Protein AF-A0A8S8YPD7-F1 (afdb_monomer)

Foldseek 3Di:
DAPAAEDEAEALVVQCVDPNLVVVLVVLQVVQLVYPDDHHYHYYHDDDPPVVVSLVSRFHDAPVVDDPPDPRDGPHCPDPVSRDRDDDDDPDPDDDPDDDDQLDPDPDPPDDPVVSVVSVVVVLVVLCVVAPDKDKDWPDDVPDPDDDIDIDIDGD

Mean predicted aligned error: 12.62 Å

pLDDT: mean 75.26, std 16.73, range [41.56, 95.56]

Structure (mmCIF, N/CA/C/O backbone):
data_AF-A0A8S8YPD7-F1
#
_entry.id   AF-A0A8S8YPD7-F1
#
loop_
_atom_site.group_PDB
_atom_site.id
_atom_site.type_symbol
_atom_site.label_atom_id
_atom_site.label_alt_id
_atom_site.label_comp_id
_atom_site.label_asym_id
_atom_site.label_entity_id
_atom_site.label_seq_id
_atom_site.pdbx_PDB_ins_code
_atom_site.Cartn_x
_atom_site.Cartn_y
_atom_site.Cartn_z
_atom_site.occupancy
_atom_site.B_iso_or_equiv
_atom_site.auth_seq_id
_atom_site.auth_comp_id
_atom_site.auth_asym_id
_atom_site.auth_atom_id
_atom_site.pdbx_PDB_model_num
ATOM 1 N N . MET A 1 1 ? 13.548 -16.740 -22.640 1.00 57.56 1 MET A N 1
ATOM 2 C CA . MET A 1 1 ? 12.304 -16.344 -21.948 1.00 57.56 1 MET A CA 1
ATOM 3 C C . MET A 1 1 ? 11.694 -15.278 -22.841 1.00 57.56 1 MET A C 1
ATOM 5 O O . MET A 1 1 ? 12.037 -14.118 -22.691 1.00 57.56 1 MET A O 1
ATOM 9 N N . ASN A 1 2 ? 10.966 -15.689 -23.887 1.00 65.00 2 ASN A N 1
ATOM 10 C CA . ASN A 1 2 ? 10.717 -14.822 -25.054 1.00 65.00 2 ASN A CA 1
ATOM 11 C C . ASN A 1 2 ? 9.265 -14.334 -25.167 1.00 65.00 2 ASN A C 1
ATOM 13 O O . ASN A 1 2 ? 8.996 -13.469 -25.994 1.00 65.00 2 ASN A O 1
ATOM 17 N N . ASP A 1 3 ? 8.371 -14.835 -24.312 1.00 82.12 3 ASP A N 1
ATOM 18 C CA . ASP A 1 3 ? 6.925 -14.605 -24.430 1.00 82.12 3 ASP A CA 1
ATOM 19 C C . ASP A 1 3 ? 6.376 -13.648 -23.358 1.00 82.12 3 ASP A C 1
ATOM 21 O O . ASP A 1 3 ? 5.165 -13.471 -23.238 1.00 82.12 3 ASP A O 1
ATOM 25 N N . LEU A 1 4 ? 7.242 -13.040 -22.537 1.00 85.50 4 LEU A N 1
ATOM 26 C CA . LEU A 1 4 ? 6.800 -12.075 -21.532 1.00 85.50 4 LEU A CA 1
ATOM 27 C C . LEU A 1 4 ? 6.460 -10.751 -22.221 1.00 85.50 4 LEU A C 1
ATOM 29 O O . LEU A 1 4 ? 7.338 -10.107 -22.787 1.00 85.50 4 LEU A O 1
ATOM 33 N N . GLN A 1 5 ? 5.189 -10.359 -22.156 1.00 88.12 5 GLN A N 1
ATOM 34 C CA . GLN A 1 5 ? 4.677 -9.147 -22.805 1.00 88.12 5 GLN A CA 1
ATOM 35 C C . GLN A 1 5 ? 4.272 -8.059 -21.806 1.00 88.12 5 GLN A C 1
ATOM 37 O O . GLN A 1 5 ? 4.424 -6.876 -22.107 1.00 88.12 5 GLN A O 1
ATOM 42 N N . TRP A 1 6 ? 3.802 -8.442 -20.611 1.00 91.62 6 TRP A N 1
ATOM 43 C CA . TRP A 1 6 ? 3.281 -7.509 -19.608 1.00 91.62 6 TRP A CA 1
ATOM 44 C C . TRP A 1 6 ? 3.848 -7.764 -18.212 1.00 91.62 6 TRP A C 1
ATOM 46 O O . TRP A 1 6 ? 3.997 -8.911 -17.790 1.00 91.62 6 TRP A O 1
ATOM 56 N N . LEU A 1 7 ? 4.100 -6.680 -17.480 1.00 91.75 7 LEU A N 1
ATOM 57 C CA . LEU A 1 7 ? 4.436 -6.677 -16.061 1.00 91.75 7 LEU A CA 1
ATOM 58 C C . LEU A 1 7 ? 3.465 -5.756 -15.326 1.00 91.75 7 LEU A C 1
ATOM 60 O O . LEU A 1 7 ? 3.425 -4.558 -15.599 1.00 91.75 7 LEU A O 1
ATOM 64 N N . ILE A 1 8 ? 2.706 -6.312 -14.386 1.00 94.12 8 ILE A N 1
ATOM 65 C CA . ILE A 1 8 ? 1.754 -5.559 -13.567 1.00 94.12 8 ILE A CA 1
ATOM 66 C C . ILE A 1 8 ? 2.328 -5.436 -12.160 1.00 94.12 8 ILE A C 1
ATOM 68 O O . ILE A 1 8 ? 2.661 -6.442 -11.533 1.00 94.12 8 ILE A O 1
ATOM 72 N N . ILE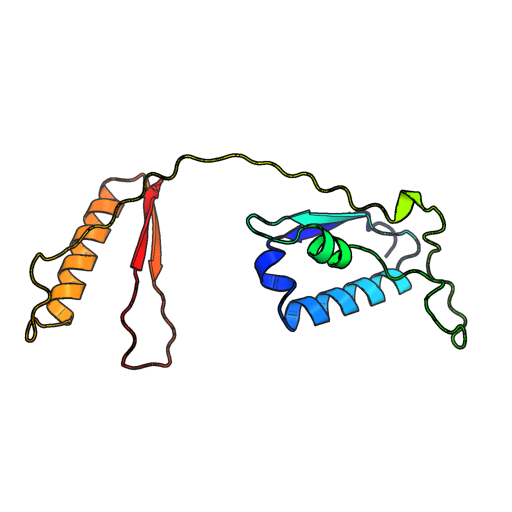 A 1 9 ? 2.453 -4.203 -11.680 1.00 92.94 9 ILE A N 1
ATOM 73 C CA . ILE A 1 9 ? 2.906 -3.879 -10.331 1.00 92.94 9 ILE A CA 1
ATOM 74 C C . ILE A 1 9 ? 1.722 -3.276 -9.598 1.00 92.94 9 ILE A C 1
ATOM 76 O O . ILE A 1 9 ? 1.338 -2.135 -9.855 1.00 92.94 9 ILE A O 1
ATOM 80 N N . ASP A 1 10 ? 1.144 -4.067 -8.706 1.00 91.94 10 ASP A N 1
ATOM 81 C CA . ASP A 1 10 ? 0.041 -3.629 -7.865 1.00 91.94 10 ASP A CA 1
ATOM 82 C C . ASP A 1 10 ? 0.549 -2.978 -6.572 1.00 91.94 10 ASP A C 1
ATOM 84 O O . ASP A 1 10 ? 1.684 -3.210 -6.142 1.00 91.94 10 ASP A O 1
ATOM 88 N N . GLU A 1 11 ? -0.291 -2.143 -5.971 1.00 90.44 11 GLU A N 1
ATOM 89 C CA . GLU A 1 11 ? -0.033 -1.418 -4.725 1.00 90.44 11 GLU A CA 1
ATOM 90 C C . GLU A 1 11 ? 1.298 -0.662 -4.694 1.00 90.44 11 GLU A C 1
ATOM 92 O O . GLU A 1 11 ? 2.034 -0.658 -3.697 1.00 90.44 11 GLU A O 1
ATOM 97 N N . MET A 1 12 ? 1.609 0.029 -5.794 1.00 89.81 12 MET A N 1
ATOM 98 C CA . MET A 1 12 ? 2.874 0.750 -5.945 1.00 89.81 12 MET A CA 1
ATOM 99 C C . MET A 1 12 ? 3.148 1.748 -4.813 1.00 89.81 12 MET A C 1
ATOM 101 O O . MET A 1 12 ? 4.315 1.951 -4.468 1.00 89.81 12 MET A O 1
ATOM 105 N N . HIS A 1 13 ? 2.110 2.323 -4.188 1.00 88.25 13 HIS A N 1
ATOM 106 C CA . HIS A 1 13 ? 2.263 3.243 -3.052 1.00 88.25 13 HIS A CA 1
ATOM 107 C C . HIS A 1 13 ? 3.021 2.628 -1.876 1.00 88.25 13 HIS A C 1
ATOM 109 O O . HIS A 1 13 ? 3.757 3.326 -1.181 1.00 88.25 13 HIS A O 1
ATOM 115 N N . SER A 1 14 ? 2.893 1.316 -1.685 1.00 87.00 14 SER A N 1
ATOM 116 C CA . SER A 1 14 ? 3.579 0.590 -0.620 1.00 87.00 14 SER A CA 1
ATOM 117 C C . SER A 1 14 ? 5.032 0.246 -0.967 1.00 87.00 14 SER A C 1
ATOM 119 O O . SER A 1 14 ? 5.850 0.024 -0.073 1.00 87.00 14 SER A O 1
ATOM 121 N N . LEU A 1 15 ? 5.373 0.199 -2.260 1.00 87.12 15 LEU A N 1
ATOM 122 C CA . LEU A 1 15 ? 6.659 -0.298 -2.748 1.00 87.12 15 LEU A CA 1
ATOM 123 C C . LEU A 1 15 ? 7.651 0.823 -3.025 1.00 87.12 15 LEU A C 1
ATOM 125 O O . LEU A 1 15 ? 8.765 0.772 -2.500 1.00 87.12 15 LEU A O 1
ATOM 129 N N . VAL A 1 16 ? 7.253 1.824 -3.815 1.00 85.44 16 VAL A N 1
ATOM 130 C CA . VAL A 1 16 ? 8.134 2.877 -4.350 1.00 85.44 16 VAL A CA 1
ATOM 131 C C . VAL A 1 16 ? 9.010 3.555 -3.281 1.00 85.44 16 VAL A C 1
ATOM 133 O O . VAL A 1 16 ? 10.214 3.660 -3.514 1.00 85.44 16 VAL A O 1
ATOM 136 N N . PRO A 1 17 ? 8.505 3.951 -2.092 1.00 85.88 17 PRO A N 1
ATOM 137 C CA . PRO A 1 17 ? 9.326 4.656 -1.102 1.00 85.88 17 PRO A CA 1
ATOM 138 C C . PRO A 1 17 ? 10.210 3.730 -0.244 1.00 85.88 17 PRO A C 1
ATOM 140 O O . PRO A 1 17 ? 10.824 4.180 0.724 1.00 85.88 17 PRO A O 1
ATOM 143 N N . THR A 1 18 ? 10.269 2.426 -0.534 1.00 90.31 18 THR A N 1
ATOM 144 C CA . THR A 1 18 ? 10.910 1.433 0.340 1.00 90.31 18 THR A CA 1
ATOM 145 C C . THR A 1 18 ? 12.146 0.796 -0.289 1.00 90.31 18 THR A C 1
ATOM 147 O O . THR A 1 18 ? 12.300 0.731 -1.507 1.00 90.31 18 THR A O 1
ATOM 150 N N . LYS A 1 19 ? 12.993 0.184 0.552 1.00 92.31 19 LYS A N 1
ATOM 151 C CA . LYS A 1 19 ? 14.118 -0.658 0.096 1.00 92.31 19 LYS A CA 1
ATOM 152 C C . LYS A 1 19 ? 13.664 -1.810 -0.810 1.00 92.31 19 LYS A C 1
ATOM 154 O O . LYS A 1 19 ? 14.422 -2.247 -1.672 1.00 92.31 19 LYS A O 1
ATOM 159 N N . ARG A 1 20 ? 12.432 -2.305 -0.620 1.00 91.56 20 ARG A N 1
ATOM 160 C CA . ARG A 1 20 ? 11.834 -3.332 -1.486 1.00 91.56 20 ARG A CA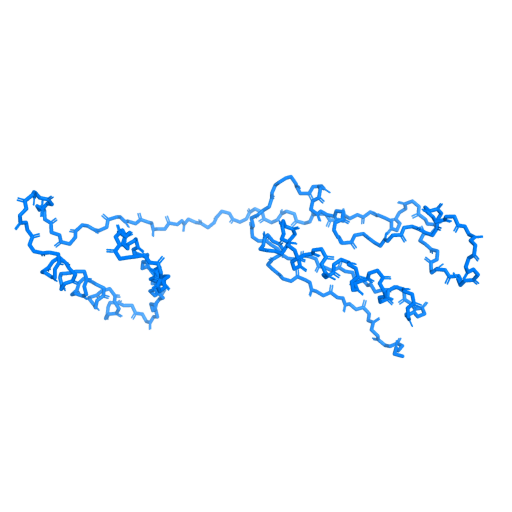 1
ATOM 161 C C . ARG A 1 20 ? 11.539 -2.769 -2.875 1.00 91.56 20 ARG A C 1
ATOM 163 O O . ARG A 1 20 ? 11.835 -3.442 -3.855 1.00 91.56 20 ARG A O 1
ATOM 170 N N . GLY A 1 21 ? 11.048 -1.532 -2.959 1.00 91.38 21 GLY A N 1
ATOM 171 C CA . GLY A 1 21 ? 10.890 -0.811 -4.223 1.00 91.38 21 GLY A CA 1
ATOM 172 C C . GLY A 1 21 ? 12.214 -0.649 -4.958 1.00 91.38 21 GLY A C 1
ATOM 173 O O . GLY A 1 21 ? 12.298 -0.986 -6.134 1.00 91.38 21 GLY A O 1
ATOM 174 N N . THR A 1 22 ? 13.280 -0.246 -4.259 1.00 91.00 22 THR A N 1
ATOM 175 C CA . THR A 1 22 ? 14.626 -0.161 -4.854 1.00 91.00 22 THR A CA 1
ATOM 176 C C . THR A 1 22 ? 15.092 -1.507 -5.411 1.00 91.00 22 THR A C 1
ATOM 178 O O . THR A 1 22 ? 15.590 -1.581 -6.532 1.00 91.00 22 THR A O 1
ATOM 181 N N . HIS A 1 23 ? 14.902 -2.590 -4.655 1.00 93.06 23 HIS A N 1
ATOM 182 C CA . HIS A 1 23 ? 15.261 -3.932 -5.109 1.00 93.06 23 HIS A CA 1
ATOM 183 C C . HIS A 1 23 ? 14.453 -4.361 -6.345 1.00 93.06 23 HIS A C 1
ATOM 185 O O . HIS A 1 23 ? 15.011 -4.925 -7.288 1.00 93.06 23 HIS A O 1
ATOM 191 N N . LEU A 1 24 ? 13.146 -4.081 -6.368 1.00 93.00 24 LEU A N 1
ATOM 192 C CA . LEU A 1 24 ? 12.288 -4.352 -7.521 1.00 93.00 24 LEU A CA 1
ATOM 193 C C . LEU A 1 24 ? 12.735 -3.552 -8.751 1.00 93.00 24 LEU A C 1
ATOM 195 O O . LEU A 1 24 ? 12.860 -4.136 -9.821 1.00 93.00 24 LEU A O 1
ATOM 199 N N . ALA A 1 25 ? 13.056 -2.265 -8.599 1.00 89.44 25 ALA A N 1
ATOM 200 C CA . ALA A 1 25 ? 13.566 -1.433 -9.690 1.00 89.44 25 ALA A CA 1
ATOM 201 C C . ALA A 1 25 ? 14.848 -2.011 -10.309 1.00 89.44 25 ALA A C 1
ATOM 203 O O . ALA A 1 25 ? 14.944 -2.138 -11.527 1.00 89.44 25 ALA A O 1
ATOM 204 N N . LEU A 1 26 ? 15.799 -2.449 -9.476 1.00 89.12 26 LEU A N 1
ATOM 205 C CA . LEU A 1 26 ? 17.015 -3.120 -9.947 1.00 89.12 26 LEU A CA 1
ATOM 206 C C . LEU A 1 26 ? 16.712 -4.451 -10.643 1.00 89.12 26 LEU A C 1
ATOM 208 O O . LEU A 1 26 ? 17.321 -4.773 -11.659 1.00 89.12 26 LEU A O 1
ATOM 212 N N . THR A 1 27 ? 15.748 -5.212 -10.123 1.00 90.88 27 THR A N 1
ATOM 213 C CA . THR A 1 27 ? 15.318 -6.481 -10.726 1.00 90.88 27 THR A CA 1
ATOM 214 C C . THR A 1 27 ? 14.688 -6.254 -12.103 1.00 90.88 27 THR A C 1
ATOM 216 O O . THR A 1 27 ? 14.970 -7.005 -13.032 1.00 90.88 27 THR A O 1
ATOM 219 N N . MET A 1 28 ? 13.884 -5.200 -12.265 1.00 89.50 28 MET A N 1
ATOM 220 C CA . MET A 1 28 ? 13.309 -4.813 -13.557 1.00 89.50 28 MET A CA 1
ATOM 221 C C . MET A 1 28 ? 14.384 -4.338 -14.538 1.00 89.50 28 MET A C 1
ATOM 223 O O . MET A 1 28 ? 14.378 -4.753 -15.691 1.00 89.50 28 MET A O 1
ATOM 227 N N . ALA A 1 29 ? 15.350 -3.541 -14.076 1.00 85.56 29 ALA A N 1
ATOM 228 C CA . ALA A 1 29 ? 16.477 -3.126 -14.907 1.00 85.56 29 ALA A CA 1
ATOM 229 C C . ALA A 1 29 ? 17.339 -4.320 -15.354 1.00 85.56 29 ALA A C 1
ATOM 231 O O . ALA A 1 29 ? 17.841 -4.330 -16.474 1.00 85.56 29 ALA A O 1
ATOM 232 N N . LEU A 1 30 ? 17.499 -5.339 -14.501 1.00 86.69 30 LEU A N 1
ATOM 233 C CA . LEU A 1 30 ? 18.150 -6.594 -14.875 1.00 86.69 30 LEU A CA 1
ATOM 234 C C . LEU A 1 30 ? 17.314 -7.365 -15.900 1.00 86.69 30 LEU A C 1
ATOM 236 O O . LEU A 1 30 ? 17.865 -7.848 -16.887 1.00 86.69 30 LEU A O 1
ATOM 240 N N . LEU A 1 31 ? 15.998 -7.459 -15.695 1.00 86.44 31 LEU A N 1
ATOM 241 C CA . LEU A 1 31 ? 15.084 -8.113 -16.629 1.00 86.44 31 LEU A CA 1
ATOM 242 C C . LEU A 1 31 ? 15.209 -7.511 -18.033 1.00 86.44 31 LEU A C 1
ATOM 244 O O . LEU A 1 31 ? 15.331 -8.276 -18.985 1.00 86.44 31 LEU A O 1
ATOM 248 N N . ASP A 1 32 ? 15.290 -6.182 -18.144 1.00 82.75 32 ASP A N 1
ATOM 249 C CA . ASP A 1 32 ? 15.474 -5.475 -19.421 1.00 82.75 32 ASP A CA 1
ATOM 250 C C . ASP A 1 32 ? 16.746 -5.898 -20.174 1.00 82.75 32 ASP A C 1
ATOM 252 O O . ASP A 1 32 ? 16.792 -5.810 -21.397 1.00 82.75 32 ASP A O 1
ATOM 256 N N . THR A 1 33 ? 17.780 -6.382 -19.474 1.00 82.56 33 THR A N 1
ATOM 257 C CA . THR A 1 33 ? 19.011 -6.892 -20.112 1.00 82.56 33 THR A CA 1
ATOM 258 C C . THR A 1 33 ? 18.912 -8.349 -20.566 1.00 82.56 33 THR A C 1
ATOM 260 O O . THR A 1 33 ? 19.754 -8.811 -21.332 1.00 82.56 33 THR A O 1
ATOM 263 N N . LEU A 1 34 ? 17.917 -9.091 -20.074 1.00 84.06 34 LEU A N 1
ATOM 264 C CA . LEU A 1 34 ? 17.756 -10.526 -20.329 1.00 84.06 34 LEU A CA 1
ATOM 265 C C . LEU A 1 34 ? 16.713 -10.823 -21.410 1.00 84.06 34 LEU A C 1
ATOM 267 O O . LEU A 1 34 ? 16.748 -11.893 -22.023 1.00 84.06 34 LEU A O 1
ATOM 271 N N . ILE A 1 35 ? 15.765 -9.910 -21.618 1.00 83.12 35 ILE A N 1
ATOM 272 C CA . ILE A 1 35 ? 14.676 -10.057 -22.584 1.00 83.12 35 ILE A CA 1
ATOM 273 C C . ILE A 1 35 ? 15.044 -9.411 -23.920 1.00 83.12 35 ILE A C 1
ATOM 275 O O . ILE A 1 35 ? 15.584 -8.312 -23.974 1.00 83.12 35 ILE A O 1
ATOM 279 N N . ALA A 1 36 ? 14.724 -10.100 -25.016 1.00 79.00 36 ALA A N 1
ATOM 280 C CA . ALA A 1 36 ? 14.936 -9.568 -26.362 1.00 79.00 36 ALA A CA 1
ATOM 281 C C . ALA A 1 36 ? 13.892 -8.503 -26.742 1.00 79.00 36 ALA A C 1
ATOM 283 O O . ALA A 1 36 ? 14.197 -7.586 -27.498 1.00 79.00 36 ALA A O 1
ATOM 284 N N . ASN A 1 37 ? 12.671 -8.631 -26.215 1.00 79.12 37 ASN A N 1
ATOM 285 C CA . ASN A 1 37 ? 11.561 -7.719 -26.471 1.00 79.12 37 ASN A CA 1
ATOM 286 C C . ASN A 1 37 ? 11.213 -6.968 -25.179 1.00 79.12 37 ASN A C 1
ATOM 288 O O . ASN A 1 37 ? 11.043 -7.633 -24.154 1.00 79.12 37 ASN A O 1
ATOM 292 N N . PRO A 1 38 ? 11.074 -5.631 -25.207 1.00 76.25 38 PRO A N 1
ATOM 293 C CA . PRO A 1 38 ? 10.634 -4.864 -24.048 1.00 76.25 38 PRO A CA 1
ATOM 294 C C . PRO A 1 38 ? 9.252 -5.292 -23.542 1.00 76.25 38 PRO A C 1
ATOM 296 O O . PRO A 1 38 ? 8.337 -5.550 -24.324 1.00 76.25 38 PRO A O 1
ATOM 299 N N . VAL A 1 39 ? 9.098 -5.324 -22.219 1.00 85.81 39 VAL A N 1
ATOM 300 C CA . VAL A 1 39 ? 7.836 -5.653 -21.546 1.00 85.81 39 VAL A CA 1
ATOM 301 C C . VAL A 1 39 ? 7.055 -4.378 -21.257 1.00 85.81 39 VAL A C 1
ATOM 303 O O . VAL A 1 39 ? 7.593 -3.432 -20.680 1.00 85.81 39 VAL A O 1
ATOM 306 N N . GLN A 1 40 ? 5.764 -4.372 -21.580 1.00 87.06 40 GLN A N 1
ATOM 307 C CA . GLN A 1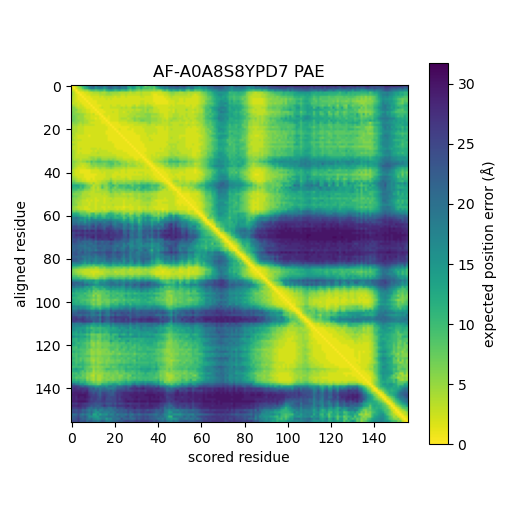 40 ? 4.862 -3.296 -21.187 1.00 87.06 40 GLN A CA 1
ATOM 308 C C . GLN A 1 40 ? 4.624 -3.348 -19.674 1.00 87.06 40 GLN A C 1
ATOM 310 O O . GLN A 1 40 ? 4.153 -4.351 -19.137 1.00 87.06 40 GLN A O 1
ATOM 315 N N . ARG A 1 41 ? 4.908 -2.247 -18.980 1.00 90.12 41 ARG A N 1
ATOM 316 C CA . ARG A 1 41 ? 4.726 -2.140 -17.528 1.00 90.12 41 ARG A CA 1
ATOM 317 C C . ARG A 1 41 ? 3.435 -1.398 -17.207 1.00 90.12 41 ARG A C 1
ATOM 319 O O . ARG A 1 41 ? 3.146 -0.370 -17.817 1.00 90.12 41 ARG A O 1
ATOM 326 N N . LEU A 1 42 ? 2.668 -1.928 -16.260 1.00 91.69 42 LEU A N 1
ATOM 327 C CA . LEU A 1 42 ? 1.441 -1.333 -15.744 1.00 91.69 42 LEU A CA 1
ATOM 328 C C . LEU A 1 42 ? 1.561 -1.182 -14.232 1.00 91.69 42 LEU A C 1
ATOM 330 O O . LEU A 1 42 ? 1.785 -2.159 -13.521 1.00 91.69 42 LEU A O 1
ATOM 334 N N . GLY A 1 43 ? 1.412 0.048 -13.756 1.00 91.44 43 GLY A N 1
ATOM 335 C CA . GLY A 1 43 ? 1.384 0.366 -12.338 1.00 91.44 43 GLY A CA 1
ATOM 336 C C . GLY A 1 43 ? -0.031 0.611 -11.851 1.00 91.44 43 GLY A C 1
ATOM 337 O O . GLY A 1 43 ? -0.751 1.403 -12.458 1.00 91.44 43 GLY A O 1
ATOM 338 N N . ILE A 1 44 ? -0.416 -0.039 -10.758 1.00 91.75 44 ILE A N 1
ATOM 339 C CA . ILE A 1 44 ? -1.716 0.143 -10.115 1.00 91.75 44 ILE A CA 1
ATOM 340 C C . ILE A 1 44 ? -1.479 0.683 -8.705 1.00 91.75 44 ILE A C 1
ATOM 342 O O . ILE A 1 44 ? -0.592 0.228 -7.978 1.00 91.75 44 ILE A O 1
ATOM 346 N N . SER A 1 45 ? -2.231 1.720 -8.339 1.00 89.06 45 SER A N 1
ATOM 347 C CA . SER A 1 45 ? -2.190 2.286 -6.996 1.00 89.06 45 SER A CA 1
ATOM 348 C C . SER A 1 45 ? -3.430 3.122 -6.701 1.00 89.06 45 SER A C 1
ATOM 350 O O . SER A 1 45 ? -3.902 3.857 -7.569 1.00 89.06 45 SER A O 1
ATOM 352 N N . ALA A 1 46 ? -3.926 3.043 -5.466 1.00 79.69 46 ALA A N 1
ATOM 353 C CA . ALA A 1 46 ? -5.068 3.830 -5.007 1.00 79.69 46 ALA A CA 1
ATOM 354 C C . ALA A 1 46 ? -4.694 5.268 -4.595 1.00 79.69 46 ALA A C 1
ATOM 356 O O . ALA A 1 46 ? -5.499 6.184 -4.750 1.00 79.69 46 ALA A O 1
ATOM 357 N N . TH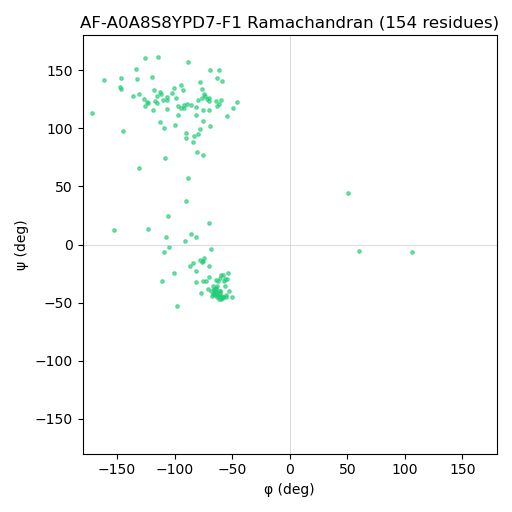R A 1 47 ? -3.486 5.484 -4.063 1.00 73.69 47 THR A N 1
ATOM 358 C CA . THR A 1 47 ? -3.102 6.743 -3.400 1.00 73.69 47 THR A CA 1
ATOM 359 C C . THR A 1 47 ? -1.633 7.086 -3.654 1.00 73.69 47 THR A C 1
ATOM 361 O O . THR A 1 47 ? -0.740 6.574 -2.985 1.00 73.69 47 THR A O 1
ATOM 364 N N . MET A 1 48 ? -1.341 7.959 -4.626 1.00 77.56 48 MET A N 1
ATOM 365 C CA . MET A 1 48 ? 0.032 8.425 -4.879 1.00 77.56 48 MET A CA 1
ATOM 366 C C . MET A 1 48 ? 0.092 9.869 -5.361 1.00 77.56 48 MET A C 1
ATOM 368 O O . MET A 1 48 ? -0.609 10.247 -6.295 1.00 77.56 48 MET A O 1
ATOM 372 N N . GLU A 1 49 ? 0.996 10.643 -4.764 1.00 77.06 49 GLU A N 1
ATOM 373 C CA . GLU A 1 49 ? 1.367 11.988 -5.197 1.00 77.06 49 GLU A CA 1
ATOM 374 C C . GLU A 1 49 ? 2.861 12.232 -4.902 1.00 77.06 49 GLU A C 1
ATOM 376 O O . GLU A 1 49 ? 3.347 11.778 -3.863 1.00 77.06 49 GLU A O 1
ATOM 381 N N . PRO A 1 50 ? 3.600 12.948 -5.770 1.00 83.50 50 PRO A N 1
ATOM 382 C CA . PRO A 1 50 ? 3.219 13.379 -7.119 1.00 83.50 50 PRO A CA 1
ATOM 383 C C . PRO A 1 50 ? 3.283 12.221 -8.136 1.00 83.50 50 PRO A C 1
ATOM 385 O O . PRO A 1 50 ? 4.263 11.479 -8.195 1.00 83.50 50 PRO A O 1
ATOM 388 N N . LEU A 1 51 ? 2.241 12.073 -8.966 1.00 82.00 51 LEU A N 1
ATOM 389 C CA . LEU A 1 51 ? 2.097 10.939 -9.898 1.00 82.00 51 LEU A CA 1
ATOM 390 C C . LEU A 1 51 ? 3.212 10.867 -10.953 1.00 82.00 51 LEU A C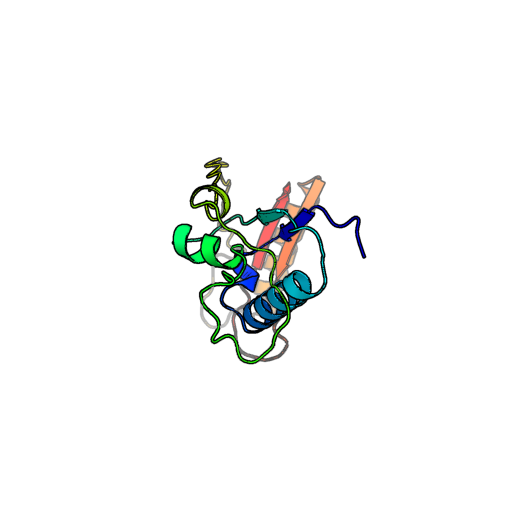 1
ATOM 392 O O . LEU A 1 51 ? 3.597 9.773 -11.353 1.00 82.00 51 LEU A O 1
ATOM 396 N N . GLU A 1 52 ? 3.755 12.010 -11.374 1.00 80.12 52 GLU A N 1
ATOM 397 C CA . GLU A 1 52 ? 4.845 12.074 -12.356 1.00 80.12 52 GLU A CA 1
ATOM 398 C C . GLU A 1 52 ? 6.140 11.438 -11.835 1.00 80.12 52 GLU A C 1
ATOM 400 O O . GLU A 1 52 ? 6.825 10.732 -12.570 1.00 80.12 52 GLU A O 1
ATOM 405 N N . GLU A 1 53 ? 6.463 11.622 -10.552 1.00 80.38 53 GLU A N 1
ATOM 406 C CA . GLU A 1 53 ? 7.650 11.000 -9.952 1.00 80.38 53 GLU A CA 1
ATOM 407 C C . GLU A 1 53 ? 7.464 9.495 -9.783 1.00 80.38 53 GLU A C 1
ATOM 409 O O . GLU A 1 53 ? 8.374 8.707 -10.028 1.00 80.38 53 GLU A O 1
ATOM 414 N N . VAL A 1 54 ? 6.253 9.080 -9.421 1.00 82.62 54 VAL A N 1
ATOM 415 C CA . VAL A 1 54 ? 5.899 7.665 -9.301 1.00 82.62 54 VAL A CA 1
ATOM 416 C C . VAL A 1 54 ? 5.941 6.966 -10.654 1.00 82.62 54 VAL A C 1
ATOM 418 O O . VAL A 1 54 ? 6.433 5.844 -10.750 1.00 82.62 54 VAL A O 1
ATOM 421 N N . ALA A 1 55 ? 5.469 7.628 -11.708 1.00 84.00 55 ALA A N 1
ATOM 422 C CA . ALA A 1 55 ? 5.493 7.118 -13.071 1.00 84.00 55 ALA A CA 1
ATOM 423 C C . ALA A 1 55 ? 6.914 6.753 -13.530 1.00 84.00 55 ALA A C 1
ATOM 425 O O . ALA A 1 55 ? 7.094 5.729 -14.191 1.00 84.00 55 ALA A O 1
ATOM 426 N N . LYS A 1 56 ? 7.938 7.514 -13.111 1.00 83.12 56 LYS A N 1
ATOM 427 C CA . LYS A 1 56 ? 9.350 7.226 -13.428 1.00 83.12 56 LYS A CA 1
ATOM 428 C C . LYS A 1 56 ? 9.811 5.859 -12.924 1.00 83.12 56 LYS A C 1
ATOM 430 O O . LYS A 1 56 ? 10.696 5.270 -13.532 1.00 83.12 56 LYS A O 1
ATOM 435 N N . PHE A 1 57 ? 9.191 5.315 -11.873 1.00 85.06 57 PHE A N 1
ATOM 436 C CA . PHE A 1 57 ? 9.486 3.964 -11.381 1.00 85.06 57 PHE A CA 1
ATOM 437 C C . PHE A 1 57 ? 9.220 2.874 -12.432 1.00 85.06 57 PHE A C 1
ATOM 439 O O . PHE A 1 57 ? 9.857 1.822 -12.412 1.00 85.06 57 PHE A O 1
ATOM 446 N N . LEU A 1 58 ? 8.275 3.112 -13.345 1.00 86.19 58 LEU A N 1
ATOM 447 C CA . LEU A 1 58 ? 7.908 2.169 -14.400 1.00 86.19 58 LEU A CA 1
ATOM 448 C C . LEU A 1 58 ? 8.780 2.320 -15.647 1.00 86.19 58 LEU A C 1
ATOM 450 O O . LEU A 1 58 ? 8.833 1.396 -16.455 1.00 86.19 58 LEU A O 1
ATOM 454 N N . VAL A 1 59 ? 9.472 3.445 -15.820 1.00 81.00 59 VAL A N 1
ATOM 455 C CA . VAL A 1 59 ? 10.228 3.728 -17.043 1.00 81.00 59 VAL A CA 1
ATOM 456 C C . VAL A 1 59 ? 11.512 2.883 -17.073 1.00 81.00 59 VAL A C 1
ATOM 458 O O . VAL A 1 59 ? 12.247 2.839 -16.084 1.00 81.00 59 VAL A O 1
ATOM 461 N N . PRO A 1 60 ? 11.796 2.164 -18.173 1.00 69.81 60 PRO A N 1
ATOM 462 C CA . PRO A 1 60 ? 13.076 1.487 -18.370 1.00 69.81 60 PRO A CA 1
ATOM 463 C C . PRO A 1 60 ? 14.247 2.479 -18.399 1.00 69.81 60 PRO A C 1
ATOM 465 O O . PRO A 1 60 ? 14.101 3.617 -18.837 1.00 69.81 60 PRO A O 1
ATOM 468 N N . VAL A 1 61 ? 15.432 2.047 -17.966 1.00 63.88 61 VAL A N 1
ATOM 469 C CA . VAL A 1 61 ? 16.641 2.885 -18.056 1.00 63.88 61 VAL A CA 1
ATOM 470 C C . VAL A 1 61 ? 17.044 3.018 -19.526 1.00 63.88 61 VAL A C 1
ATOM 472 O O . VAL A 1 61 ? 17.222 1.999 -20.197 1.00 63.88 61 VAL A O 1
ATOM 475 N N . LYS A 1 62 ? 17.206 4.252 -20.023 1.00 58.84 62 LYS A N 1
ATOM 476 C CA . LYS A 1 62 ? 17.628 4.509 -21.407 1.00 58.84 62 LYS A CA 1
ATOM 477 C C . LYS A 1 62 ? 19.029 3.952 -21.661 1.00 58.84 62 LYS A C 1
ATOM 479 O O . LYS A 1 62 ? 19.902 3.996 -20.794 1.00 58.84 62 LYS A O 1
ATOM 484 N N . ALA A 1 63 ? 19.240 3.432 -22.868 1.00 53.81 63 ALA A N 1
ATOM 485 C CA . ALA A 1 63 ? 20.531 2.897 -23.287 1.00 53.81 63 ALA A CA 1
ATOM 486 C C . ALA A 1 63 ? 21.630 3.981 -23.347 1.00 53.81 63 ALA A C 1
ATOM 488 O O . ALA A 1 63 ? 22.783 3.668 -23.064 1.00 53.81 63 ALA A O 1
ATOM 489 N N . ASP A 1 64 ? 21.263 5.236 -23.637 1.00 52.25 64 ASP A N 1
ATOM 490 C CA . ASP A 1 64 ? 22.192 6.373 -23.762 1.00 52.25 64 ASP A CA 1
ATOM 491 C C . ASP A 1 64 ? 22.727 6.914 -22.420 1.00 52.25 64 ASP A C 1
ATOM 493 O O . ASP A 1 64 ? 23.725 7.628 -22.409 1.00 52.25 64 ASP A O 1
ATOM 497 N N . ASP A 1 65 ? 22.129 6.543 -21.281 1.00 52.34 65 ASP A N 1
ATOM 498 C CA . ASP A 1 65 ? 22.569 6.987 -19.944 1.00 52.34 65 ASP A CA 1
ATOM 499 C C . ASP A 1 65 ? 23.692 6.106 -19.350 1.00 52.34 65 ASP A C 1
ATOM 501 O O . ASP A 1 65 ? 24.021 6.217 -18.165 1.00 52.34 65 ASP A O 1
ATOM 505 N N . ARG A 1 66 ? 24.277 5.186 -20.133 1.00 52.72 66 ARG A N 1
ATOM 506 C CA . ARG A 1 66 ? 25.359 4.299 -19.676 1.00 52.72 66 ARG A CA 1
ATOM 507 C C . ARG A 1 66 ? 26.644 4.545 -20.460 1.00 52.72 66 ARG A C 1
ATOM 509 O O . ARG A 1 66 ? 26.670 4.355 -21.672 1.00 52.72 66 ARG A O 1
ATOM 516 N N . ASP A 1 67 ? 27.727 4.853 -19.743 1.00 48.25 67 ASP A N 1
ATOM 517 C CA . ASP A 1 67 ? 29.093 4.787 -20.269 1.00 48.25 67 ASP A CA 1
ATOM 518 C C . ASP A 1 67 ? 29.339 3.381 -20.841 1.00 48.25 67 ASP A C 1
ATOM 520 O O . ASP A 1 67 ? 29.350 2.366 -20.136 1.00 48.25 67 ASP A O 1
ATOM 524 N N . THR A 1 68 ? 29.463 3.306 -22.163 1.00 50.12 68 THR A N 1
ATOM 525 C CA . THR A 1 68 ? 29.594 2.062 -22.920 1.00 50.12 68 THR A CA 1
ATOM 526 C C . THR A 1 68 ? 30.996 1.468 -22.770 1.00 50.12 68 THR A C 1
ATOM 528 O O . THR A 1 68 ? 31.805 1.552 -23.687 1.00 50.12 68 THR A O 1
ATOM 531 N N . GLU A 1 69 ? 31.293 0.824 -21.642 1.00 50.78 69 GLU A N 1
ATOM 532 C CA . GLU A 1 69 ? 32.485 -0.041 -21.513 1.00 50.78 69 GLU A CA 1
ATOM 533 C C . GLU A 1 69 ? 32.147 -1.547 -21.544 1.00 50.78 69 GLU A C 1
ATOM 535 O O . GLU A 1 69 ? 33.041 -2.388 -21.545 1.00 50.78 69 GLU A O 1
ATOM 540 N N . GLY A 1 70 ? 30.861 -1.917 -21.633 1.00 51.94 70 GLY A N 1
ATOM 541 C CA . GLY A 1 70 ? 30.391 -3.294 -21.398 1.00 51.94 70 GLY A CA 1
ATOM 542 C C . GLY A 1 70 ? 29.618 -3.998 -22.521 1.00 51.94 70 GLY A C 1
ATOM 543 O O . GLY A 1 70 ? 28.998 -5.019 -22.243 1.00 51.94 70 GLY A O 1
ATOM 544 N N . GLY A 1 71 ? 29.611 -3.476 -23.753 1.00 46.88 71 GLY A N 1
ATOM 545 C CA . GLY A 1 71 ? 29.348 -4.225 -25.000 1.00 46.88 71 GLY A CA 1
ATOM 546 C C . GLY A 1 71 ? 28.010 -4.957 -25.227 1.00 46.88 71 GLY A C 1
ATOM 547 O O . GLY A 1 71 ? 27.811 -5.453 -26.333 1.00 46.88 71 GLY A O 1
ATOM 548 N N . ASN A 1 72 ? 27.087 -5.034 -24.267 1.00 44.22 72 ASN A N 1
ATOM 549 C CA . ASN A 1 72 ? 25.778 -5.654 -24.494 1.00 44.22 72 ASN A CA 1
ATOM 550 C C . ASN A 1 72 ? 24.760 -4.594 -24.947 1.00 44.22 72 ASN A C 1
ATOM 552 O O . ASN A 1 72 ? 24.513 -3.647 -24.194 1.00 44.22 72 ASN A O 1
ATOM 556 N N . PRO A 1 73 ? 24.158 -4.728 -26.146 1.00 44.53 73 PRO A N 1
ATOM 557 C CA . PRO A 1 73 ? 23.124 -3.812 -26.596 1.00 44.53 73 PRO A CA 1
ATOM 558 C C . PRO A 1 73 ? 21.914 -3.917 -25.667 1.00 44.53 73 PRO A C 1
ATOM 560 O O . PRO A 1 73 ? 21.309 -4.979 -25.533 1.00 44.53 73 PRO A O 1
ATOM 563 N N . ILE A 1 74 ? 21.574 -2.808 -25.021 1.00 49.59 74 ILE A N 1
ATOM 564 C CA . ILE A 1 74 ? 20.304 -2.655 -24.310 1.00 49.59 74 ILE A CA 1
ATOM 565 C C . ILE A 1 74 ? 19.243 -2.384 -25.383 1.00 49.59 74 ILE A C 1
ATOM 567 O O . ILE A 1 74 ? 19.542 -1.643 -26.327 1.00 49.59 74 ILE A O 1
ATOM 571 N N . PRO A 1 75 ? 18.031 -2.959 -25.282 1.00 45.81 75 PRO A N 1
ATOM 572 C CA . PRO A 1 75 ? 16.931 -2.604 -26.167 1.00 45.81 75 PRO A CA 1
ATOM 573 C C . PRO A 1 75 ? 16.782 -1.080 -26.217 1.00 45.81 75 PRO A C 1
ATOM 575 O O . PRO A 1 75 ? 16.581 -0.421 -25.196 1.00 45.81 75 PRO A O 1
ATOM 578 N N . LYS A 1 76 ? 16.972 -0.517 -27.409 1.00 45.16 76 LYS A N 1
ATOM 579 C CA . LYS A 1 76 ? 16.876 0.916 -27.662 1.00 45.16 76 LYS A CA 1
ATOM 580 C C . LYS A 1 76 ? 15.416 1.339 -27.541 1.00 45.16 76 LYS A C 1
ATOM 582 O O . LYS A 1 76 ? 14.582 0.905 -28.330 1.00 45.16 76 LYS A O 1
ATOM 587 N N . PHE A 1 77 ? 15.123 2.179 -26.555 1.00 50.16 77 PHE A N 1
ATOM 588 C CA . PHE A 1 77 ? 13.855 2.899 -26.438 1.00 50.16 77 PHE A CA 1
ATOM 589 C C . PHE A 1 77 ? 13.988 4.220 -27.219 1.00 50.16 77 PHE A C 1
ATOM 591 O O . PHE A 1 77 ? 13.897 5.300 -26.642 1.00 50.16 77 PHE A O 1
ATOM 598 N N . ASP A 1 78 ? 14.310 4.123 -28.514 1.00 41.78 78 ASP A N 1
ATOM 599 C CA . ASP A 1 78 ? 14.764 5.245 -29.359 1.00 41.78 78 ASP A CA 1
ATOM 600 C C . ASP A 1 78 ? 13.608 5.983 -30.057 1.00 41.78 78 ASP A C 1
ATOM 602 O O . ASP A 1 78 ? 13.763 6.446 -31.179 1.00 41.78 78 ASP A O 1
ATOM 606 N N . ASP A 1 79 ? 12.470 6.148 -29.383 1.00 47.75 79 ASP A N 1
ATOM 607 C CA . ASP A 1 79 ? 11.438 7.095 -29.809 1.00 47.75 79 ASP A CA 1
ATOM 608 C C . ASP A 1 79 ? 11.026 7.941 -28.598 1.00 47.75 79 ASP A C 1
ATOM 610 O O . ASP A 1 79 ? 10.710 7.400 -27.533 1.00 47.75 79 ASP A O 1
ATOM 614 N N . GLU A 1 80 ? 11.012 9.274 -28.735 1.00 50.22 80 GLU A N 1
ATOM 615 C CA . GLU A 1 80 ? 10.534 10.190 -27.681 1.00 50.22 80 GLU A CA 1
ATOM 616 C C . GLU A 1 80 ? 9.106 9.834 -27.210 1.00 50.22 80 GLU A C 1
ATOM 618 O O . GLU A 1 80 ? 8.758 10.063 -26.051 1.00 50.22 80 GLU A O 1
ATOM 623 N N . GLU A 1 81 ? 8.318 9.169 -28.061 1.00 49.22 81 GLU A N 1
ATOM 624 C CA . GLU A 1 81 ? 6.999 8.612 -27.747 1.00 49.22 81 GLU A CA 1
ATOM 625 C C . GLU A 1 81 ? 7.050 7.362 -26.844 1.00 49.22 81 GLU A C 1
ATOM 627 O O . GLU A 1 81 ? 6.166 7.182 -26.008 1.00 49.22 81 GLU A O 1
ATOM 632 N N . SER A 1 82 ? 8.087 6.516 -26.914 1.00 51.16 82 SER A N 1
ATOM 633 C CA . SER A 1 82 ? 8.155 5.242 -26.166 1.00 51.16 82 SER A CA 1
ATOM 634 C C . SER A 1 82 ? 8.477 5.416 -24.674 1.00 51.16 82 SER A C 1
ATOM 636 O O . SER A 1 82 ? 8.296 4.479 -23.896 1.00 51.16 82 SER A O 1
ATOM 638 N N . SER A 1 83 ? 8.950 6.596 -24.258 1.00 55.97 83 SER A N 1
ATOM 639 C CA . SER A 1 83 ? 9.212 6.925 -22.844 1.00 55.97 83 SER A CA 1
ATOM 640 C C . SER A 1 83 ? 8.008 7.569 -22.143 1.00 55.97 83 SER A C 1
ATOM 642 O O . SER A 1 83 ? 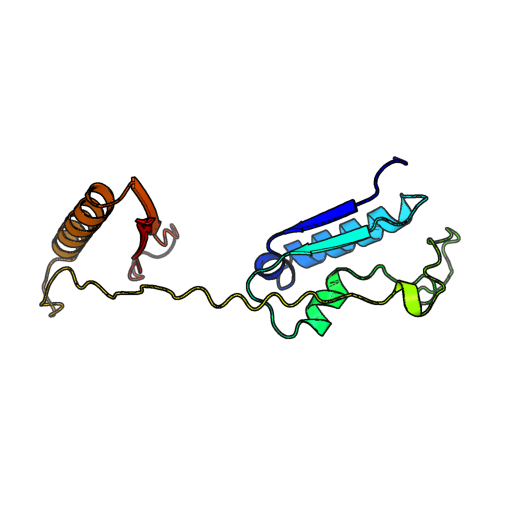8.113 7.988 -20.988 1.00 55.97 83 SER A O 1
ATOM 644 N N . THR A 1 84 ? 6.870 7.696 -22.832 1.00 64.25 84 THR A N 1
ATOM 645 C CA . THR A 1 84 ? 5.698 8.393 -22.301 1.00 64.25 84 THR A CA 1
ATOM 646 C C . THR A 1 84 ? 4.895 7.490 -21.364 1.00 64.25 84 THR A C 1
ATOM 648 O O . THR A 1 84 ? 4.254 6.515 -21.763 1.00 64.25 84 THR A O 1
ATOM 651 N N . VAL A 1 85 ? 4.906 7.820 -20.071 1.00 77.31 85 VAL A N 1
ATOM 652 C CA . VAL A 1 85 ? 4.018 7.164 -19.107 1.00 77.31 85 VAL A CA 1
ATOM 653 C C . VAL A 1 85 ? 2.647 7.814 -19.180 1.00 77.31 85 VAL A C 1
ATOM 655 O O . VAL A 1 85 ? 2.482 8.996 -18.889 1.00 77.31 85 VAL A O 1
ATOM 658 N N . HIS A 1 86 ? 1.650 7.018 -19.545 1.00 84.88 86 HIS A N 1
ATOM 659 C CA . HIS A 1 86 ? 0.263 7.452 -19.566 1.00 84.88 86 HIS A CA 1
ATOM 660 C C . HIS A 1 86 ? -0.347 7.271 -18.178 1.00 84.88 86 HIS A C 1
ATOM 662 O O . HIS A 1 86 ? -0.411 6.159 -17.654 1.00 84.88 86 HIS A O 1
ATOM 668 N N . ILE A 1 87 ? -0.806 8.369 -17.580 1.00 86.00 87 ILE A N 1
ATOM 669 C CA . ILE A 1 87 ? -1.401 8.361 -16.243 1.00 86.00 87 ILE A CA 1
ATOM 670 C C . ILE A 1 87 ? -2.920 8.369 -16.384 1.00 86.00 87 ILE A C 1
ATOM 672 O O . ILE A 1 87 ? -3.539 9.400 -16.648 1.00 86.00 87 ILE A O 1
ATOM 676 N N . ALA A 1 88 ? -3.535 7.209 -16.181 1.00 87.12 88 ALA A N 1
ATOM 677 C CA . ALA A 1 88 ? -4.985 7.086 -16.118 1.00 87.12 88 ALA A CA 1
ATOM 678 C C . ALA A 1 88 ? -5.478 7.422 -14.700 1.00 87.12 88 ALA A C 1
ATOM 680 O O . ALA A 1 88 ? -5.610 6.544 -13.848 1.00 87.12 88 ALA A O 1
ATOM 681 N N . LYS A 1 89 ? -5.748 8.705 -14.424 1.00 81.31 89 LYS A N 1
ATOM 682 C CA . LYS A 1 89 ? -6.337 9.122 -13.142 1.00 81.31 89 LYS A CA 1
ATOM 683 C C . LYS A 1 89 ? -7.838 8.836 -13.138 1.00 81.31 89 LYS A C 1
ATOM 685 O O . LYS A 1 89 ? -8.629 9.615 -13.663 1.00 81.31 89 LYS A O 1
ATOM 690 N N . VAL A 1 90 ? -8.232 7.734 -12.511 1.00 78.25 90 VAL A N 1
ATOM 691 C CA . VAL A 1 90 ? -9.643 7.406 -12.283 1.00 78.25 90 VAL A CA 1
ATOM 692 C C . VAL A 1 90 ? -10.065 7.992 -10.937 1.00 78.25 90 VAL A C 1
ATOM 694 O O . VAL A 1 90 ? -9.907 7.372 -9.891 1.00 78.25 90 VAL A O 1
ATOM 697 N N . SER A 1 91 ? -10.578 9.222 -10.942 1.00 63.78 91 SER A N 1
ATOM 698 C CA . SER A 1 91 ? -11.170 9.836 -9.750 1.00 63.78 91 SER A CA 1
ATOM 699 C C . SER A 1 91 ? -12.601 9.332 -9.558 1.00 63.78 91 SER A C 1
ATOM 701 O O . SER A 1 91 ? -13.562 9.999 -9.933 1.00 63.78 91 SER A O 1
ATOM 703 N N . GLY A 1 92 ? -12.742 8.130 -9.006 1.00 63.44 92 GLY A N 1
ATOM 704 C CA . GLY A 1 92 ? -14.007 7.659 -8.454 1.00 63.44 92 GLY A CA 1
ATOM 705 C C . GLY A 1 92 ? -14.073 8.042 -6.983 1.00 63.44 92 GLY A C 1
ATOM 706 O O . GLY A 1 92 ? -13.522 7.329 -6.149 1.00 63.44 92 GLY A O 1
ATOM 707 N N . ALA A 1 93 ? -14.708 9.167 -6.649 1.00 63.28 93 ALA A N 1
ATOM 708 C CA . ALA A 1 93 ? -15.044 9.443 -5.258 1.00 63.28 93 ALA A CA 1
ATOM 709 C C . ALA A 1 93 ? -16.129 8.443 -4.846 1.00 63.28 93 ALA A C 1
ATOM 711 O O . ALA A 1 93 ? -17.286 8.571 -5.242 1.00 63.28 93 ALA A O 1
ATOM 712 N N . ARG A 1 94 ? -15.743 7.399 -4.115 1.00 68.50 94 ARG A N 1
ATOM 713 C CA . ARG A 1 94 ? -16.709 6.548 -3.429 1.00 68.50 94 ARG A CA 1
ATOM 714 C C . ARG A 1 94 ? -17.107 7.289 -2.157 1.00 68.50 94 ARG A C 1
ATOM 716 O O . ARG A 1 94 ? -16.222 7.675 -1.396 1.00 68.50 94 ARG A O 1
ATOM 723 N N . GLU A 1 95 ? -18.399 7.533 -1.952 1.00 80.88 95 GLU A N 1
ATOM 724 C CA . GLU A 1 95 ? -18.867 8.068 -0.671 1.00 80.88 95 GLU A CA 1
ATOM 725 C C . GLU A 1 95 ? -18.518 7.054 0.421 1.00 80.88 95 GLU A C 1
ATOM 727 O O . GLU A 1 95 ? -18.874 5.876 0.329 1.00 80.88 95 GLU A O 1
ATOM 732 N N . LEU A 1 96 ? -17.728 7.499 1.398 1.00 82.31 96 LEU A N 1
ATOM 733 C CA . LEU A 1 96 ? -17.361 6.693 2.550 1.00 82.31 96 LEU A CA 1
ATOM 734 C C . LEU A 1 96 ? -18.382 6.970 3.652 1.00 82.31 96 LEU A C 1
ATOM 736 O O . LEU A 1 96 ? -18.478 8.101 4.127 1.00 82.31 96 LEU A O 1
ATOM 740 N N . ASP A 1 97 ? -19.119 5.937 4.050 1.00 88.44 97 ASP A N 1
ATOM 741 C CA . ASP A 1 97 ? -19.952 5.960 5.251 1.00 88.44 97 ASP A CA 1
ATOM 742 C C . ASP A 1 97 ? -19.056 5.647 6.456 1.00 88.44 97 ASP A C 1
ATOM 744 O O . ASP A 1 97 ? -18.705 4.493 6.710 1.00 88.44 97 ASP A O 1
ATOM 748 N N . LEU A 1 98 ? -18.549 6.701 7.097 1.00 89.50 98 LEU A N 1
ATOM 749 C CA . LEU A 1 98 ? -17.597 6.615 8.204 1.00 89.50 98 LEU A CA 1
ATOM 750 C C . LEU A 1 98 ? -18.265 7.087 9.488 1.00 89.50 98 LEU A C 1
ATOM 752 O O . LEU A 1 98 ? -18.779 8.204 9.540 1.00 89.50 98 LEU A O 1
ATOM 756 N N . ASP A 1 99 ? -18.154 6.283 10.542 1.00 90.38 99 ASP A N 1
ATOM 757 C CA . ASP A 1 99 ? -18.603 6.649 11.883 1.00 90.38 99 ASP A CA 1
ATOM 758 C C . ASP A 1 99 ? -17.535 6.316 12.937 1.00 90.38 99 ASP A C 1
ATOM 760 O O . ASP A 1 99 ? -16.733 5.391 12.777 1.00 90.38 99 ASP A O 1
ATOM 764 N N . ILE A 1 100 ? -17.516 7.088 14.024 1.00 89.50 100 ILE A N 1
ATOM 765 C CA . ILE A 1 100 ? -16.648 6.867 15.184 1.00 89.50 100 ILE A CA 1
ATOM 766 C C . ILE A 1 100 ? -17.523 6.404 16.343 1.00 89.50 100 ILE A C 1
ATOM 768 O O . ILE A 1 100 ? -18.140 7.202 17.050 1.00 89.50 100 ILE A O 1
ATOM 772 N N . ILE A 1 101 ? -17.527 5.094 16.576 1.00 88.12 101 ILE A N 1
ATOM 773 C CA . ILE A 1 101 ? -18.320 4.488 17.642 1.00 88.12 101 ILE A CA 1
ATOM 774 C C . ILE A 1 101 ? -17.500 4.450 18.932 1.00 88.12 101 ILE A C 1
ATOM 776 O O . ILE A 1 101 ? -16.439 3.828 18.998 1.00 88.12 101 ILE A O 1
ATOM 780 N N . LEU A 1 102 ? -18.012 5.103 19.979 1.00 86.12 102 LEU A N 1
ATOM 781 C CA . LEU A 1 102 ? -17.431 5.066 21.320 1.00 86.12 102 LEU A CA 1
ATOM 782 C C . LEU A 1 102 ? -18.152 4.010 22.177 1.00 86.12 102 LEU A C 1
ATOM 784 O O . LEU A 1 102 ? -19.300 4.228 22.564 1.00 86.12 102 LEU A O 1
ATOM 788 N N . PRO A 1 103 ? -17.488 2.897 22.538 1.00 80.56 103 PRO A N 1
ATOM 789 C CA . PRO A 1 103 ? -18.127 1.781 23.237 1.00 80.56 103 PRO A CA 1
ATOM 790 C C . PRO A 1 103 ? -18.516 2.074 24.680 1.00 80.56 103 PRO A C 1
ATOM 792 O O . PRO A 1 103 ? -19.332 1.367 25.269 1.00 80.56 103 PRO A O 1
ATOM 795 N N . HIS A 1 104 ? -17.925 3.108 25.276 1.00 79.06 104 HIS A N 1
ATOM 796 C CA . HIS A 1 104 ? -18.225 3.500 26.640 1.00 79.06 104 HIS A CA 1
ATOM 797 C C . HIS A 1 104 ? -18.099 5.024 26.807 1.00 79.06 104 HIS A C 1
ATOM 799 O O . HIS A 1 104 ? -17.112 5.606 26.362 1.00 79.06 104 HIS A O 1
ATOM 805 N N . PRO A 1 105 ? -19.046 5.699 27.489 1.00 69.25 105 PRO A N 1
ATOM 806 C CA . PRO A 1 105 ? -19.074 7.163 27.588 1.00 69.25 105 PRO A CA 1
ATOM 807 C C . PRO A 1 105 ? -18.021 7.753 28.541 1.00 69.25 105 PRO A C 1
ATOM 809 O O . PRO A 1 105 ? -17.831 8.967 28.572 1.00 69.25 105 PRO A O 1
ATOM 812 N N . LYS A 1 106 ? -17.354 6.929 29.360 1.00 69.69 106 LYS A N 1
ATOM 813 C CA . LYS A 1 106 ? -16.320 7.380 30.305 1.00 69.69 106 LYS A CA 1
ATOM 814 C C . LYS A 1 106 ? -14.975 6.735 29.995 1.00 69.69 106 LYS A C 1
ATOM 816 O O . LYS A 1 106 ? -14.822 5.531 30.187 1.00 69.69 106 LYS A O 1
ATOM 821 N N . PHE A 1 107 ? -14.013 7.577 29.624 1.00 67.00 107 PHE A N 1
ATOM 822 C CA . PHE A 1 107 ? -12.583 7.270 29.488 1.00 67.00 107 PHE A CA 1
ATOM 823 C C . PHE A 1 107 ? -11.759 7.873 30.643 1.00 67.00 107 PHE A C 1
ATOM 825 O O . PHE A 1 107 ? -10.584 8.186 30.489 1.00 67.00 107 PHE A O 1
ATOM 832 N N . SER A 1 108 ? -12.387 8.118 31.796 1.00 65.44 108 SER A N 1
ATOM 833 C CA . SER A 1 108 ? -11.733 8.762 32.938 1.00 65.44 108 SER A CA 1
ATOM 834 C C . SER A 1 108 ? -10.673 7.862 33.580 1.00 65.44 108 SER A C 1
ATOM 836 O O . SER A 1 108 ? -10.832 6.637 33.608 1.00 65.44 108 SER A O 1
ATOM 838 N N . GLU A 1 109 ? -9.644 8.485 34.163 1.00 58.53 109 GLU A N 1
ATOM 839 C CA . GLU A 1 109 ? -8.605 7.814 34.951 1.00 58.53 109 GLU A CA 1
ATOM 840 C C . GLU A 1 109 ? -9.223 6.813 35.944 1.00 58.53 109 GLU A C 1
ATOM 842 O O . GLU A 1 109 ? -10.083 7.160 36.755 1.00 58.53 109 GLU A O 1
ATOM 847 N N . GLY A 1 110 ? -8.816 5.542 35.843 1.00 68.75 110 GLY A N 1
ATOM 848 C CA . GLY A 1 110 ? -9.254 4.459 36.731 1.00 68.75 110 GLY A CA 1
ATOM 849 C C . GLY A 1 110 ? -10.241 3.447 36.136 1.00 68.75 110 GLY A C 1
ATOM 850 O O . GLY A 1 110 ? -10.517 2.440 36.791 1.00 68.75 110 GLY A O 1
ATOM 851 N N . PHE A 1 111 ? -10.755 3.638 34.913 1.00 73.00 111 PHE A N 1
ATOM 852 C CA . PHE A 1 111 ? -11.550 2.587 34.263 1.00 73.00 111 PHE A CA 1
ATOM 853 C C . PHE A 1 111 ? -10.649 1.432 33.782 1.00 73.00 111 PHE A C 1
ATOM 855 O O . PHE A 1 111 ? -9.668 1.681 33.077 1.00 73.00 111 PHE A O 1
ATOM 862 N N . PRO A 1 112 ? -10.939 0.161 34.129 1.00 80.12 112 PRO A N 1
ATOM 863 C CA . PRO A 1 112 ? -10.085 -0.952 33.728 1.00 80.12 112 PRO A CA 1
ATOM 864 C C . PRO A 1 112 ? -10.053 -1.132 32.206 1.00 80.12 112 PRO A C 1
ATOM 866 O O . PRO A 1 112 ? -11.089 -1.393 31.597 1.00 80.12 112 PRO A O 1
ATOM 869 N N . LEU A 1 113 ? -8.857 -1.099 31.608 1.00 77.75 113 LEU A N 1
ATOM 870 C CA . LEU A 1 113 ? -8.657 -1.288 30.164 1.00 77.75 113 LEU A CA 1
ATOM 871 C C . LEU A 1 113 ? -9.316 -2.571 29.641 1.00 77.75 113 LEU A C 1
ATOM 873 O O . LEU A 1 113 ? -9.947 -2.554 28.593 1.00 77.75 113 LEU A O 1
ATOM 877 N N . LYS A 1 114 ? -9.230 -3.669 30.402 1.00 81.31 114 LYS A N 1
ATOM 878 C CA . LYS A 1 114 ? -9.879 -4.935 30.040 1.00 81.31 114 LYS A CA 1
ATOM 879 C C . LYS A 1 114 ? -11.381 -4.758 29.802 1.00 81.31 114 LYS A C 1
ATOM 881 O O . LYS A 1 114 ? -11.889 -5.235 28.802 1.00 81.31 114 LYS A O 1
ATOM 886 N N . LYS A 1 115 ? -12.069 -4.024 30.682 1.00 81.19 115 LYS A N 1
ATOM 887 C CA . LYS A 1 115 ? -13.506 -3.786 30.523 1.00 81.19 115 LYS A CA 1
ATOM 888 C C . LYS A 1 115 ? -13.793 -2.976 29.268 1.00 81.19 115 LYS A C 1
ATOM 890 O O . LYS A 1 115 ? -14.783 -3.251 28.614 1.00 81.19 115 LYS A O 1
ATOM 895 N N . LEU A 1 116 ? -12.951 -2.002 28.927 1.00 80.75 116 LEU A N 1
ATOM 896 C CA . LEU A 1 116 ? -13.114 -1.239 27.688 1.00 80.75 116 LEU A CA 1
ATOM 897 C C . LEU A 1 116 ? -12.973 -2.153 26.464 1.00 80.75 116 LEU A C 1
ATOM 899 O O . LEU A 1 116 ? -13.813 -2.106 25.577 1.00 80.75 116 LEU A O 1
ATOM 903 N N . LEU A 1 117 ? -11.963 -3.029 26.459 1.00 82.25 117 LEU A N 1
ATOM 904 C CA . LEU A 1 117 ? -11.769 -4.017 25.396 1.00 82.25 117 LEU A CA 1
ATOM 905 C C . LEU A 1 117 ? -12.956 -4.979 25.275 1.00 82.25 117 LEU A C 1
ATOM 907 O O . LEU A 1 117 ? -13.363 -5.272 24.158 1.00 82.25 117 LEU A O 1
ATOM 911 N N . ASP A 1 118 ? -13.535 -5.417 26.396 1.00 85.56 118 ASP A N 1
ATOM 912 C CA . ASP A 1 118 ? -14.736 -6.258 26.385 1.00 85.56 118 ASP A CA 1
ATOM 913 C C . ASP A 1 118 ? -15.904 -5.531 25.672 1.00 85.56 118 ASP A C 1
ATOM 915 O O . ASP A 1 118 ? -16.521 -6.103 24.779 1.00 85.56 118 ASP A O 1
ATOM 919 N N . HIS A 1 119 ? -16.126 -4.235 25.950 1.00 85.94 119 HIS A N 1
ATOM 920 C CA . HIS A 1 119 ? -17.160 -3.448 25.250 1.00 85.94 119 HIS A CA 1
ATOM 921 C C . HIS A 1 119 ? -16.836 -3.244 23.760 1.00 85.94 119 HIS A C 1
ATOM 923 O O . HIS A 1 119 ? -17.746 -3.237 22.934 1.00 85.94 119 HIS A O 1
ATOM 929 N N . ASN A 1 120 ? -15.556 -3.085 23.392 1.00 87.25 120 ASN A N 1
ATOM 930 C CA . ASN A 1 120 ? -15.162 -3.017 21.981 1.00 87.25 120 ASN A CA 1
ATOM 931 C C . ASN A 1 120 ? -15.559 -4.305 21.253 1.00 87.25 120 ASN A C 1
ATOM 933 O O . ASN A 1 120 ? -16.092 -4.245 20.150 1.00 87.25 120 ASN A O 1
ATOM 937 N N . VAL A 1 121 ? -15.287 -5.463 21.864 1.00 89.12 121 VAL A N 1
ATOM 938 C CA . VAL A 1 121 ? -15.602 -6.771 21.279 1.00 89.12 121 VAL A CA 1
ATOM 939 C C . VAL A 1 121 ? -17.108 -6.939 21.100 1.00 89.12 121 VAL A C 1
ATOM 941 O O . VAL A 1 121 ? -17.519 -7.406 20.041 1.00 89.12 121 VAL A O 1
ATOM 944 N N . ASP A 1 122 ? -17.917 -6.513 22.072 1.00 90.94 122 ASP A N 1
ATOM 945 C CA . ASP A 1 122 ? -19.380 -6.579 21.974 1.00 90.94 122 ASP A CA 1
ATOM 946 C C . ASP A 1 122 ? -19.906 -5.746 20.792 1.00 90.94 122 ASP A C 1
ATOM 948 O O . ASP A 1 122 ? -20.655 -6.257 19.962 1.00 90.94 122 ASP A O 1
ATOM 952 N N . ILE A 1 123 ? -19.434 -4.504 20.628 1.00 90.94 123 ILE A N 1
ATOM 953 C CA . ILE A 1 123 ? -19.835 -3.658 19.490 1.00 90.94 123 ILE A CA 1
ATOM 954 C C . ILE A 1 123 ? -19.359 -4.233 18.154 1.00 90.94 123 ILE A C 1
ATOM 956 O O . ILE A 1 123 ? -20.112 -4.245 17.182 1.00 90.94 123 ILE A O 1
ATOM 960 N N . ILE A 1 124 ? -18.116 -4.717 18.082 1.00 91.62 124 ILE A N 1
ATOM 961 C CA . ILE A 1 124 ? -17.590 -5.339 16.860 1.00 91.62 124 ILE A CA 1
ATOM 962 C C . ILE A 1 124 ? -18.431 -6.564 16.498 1.00 91.62 124 ILE A C 1
ATOM 964 O O . ILE A 1 124 ? -18.753 -6.749 15.328 1.00 91.62 124 ILE A O 1
ATOM 968 N N . LYS A 1 125 ? -18.811 -7.385 17.483 1.00 93.25 125 LYS A N 1
ATOM 969 C CA . LYS A 1 125 ? -19.686 -8.539 17.273 1.00 93.25 125 LYS A CA 1
ATOM 970 C C . LYS A 1 125 ? -21.037 -8.108 16.709 1.00 93.25 125 LYS A C 1
ATOM 972 O O . LYS A 1 125 ? -21.465 -8.694 15.720 1.00 93.25 125 LYS A O 1
ATOM 977 N N . ASP A 1 126 ? -21.669 -7.085 17.279 1.00 93.50 126 ASP A N 1
ATOM 978 C CA . ASP A 1 126 ? -22.957 -6.584 16.789 1.00 93.50 126 ASP A CA 1
ATOM 979 C C . ASP A 1 126 ? -22.848 -6.084 15.335 1.00 93.50 126 ASP A C 1
ATOM 981 O O . ASP A 1 126 ? -23.703 -6.389 14.503 1.00 93.50 126 ASP A O 1
ATOM 985 N N . LEU A 1 127 ? -21.753 -5.396 14.985 1.00 94.12 127 LEU A N 1
ATOM 986 C CA . LEU A 1 127 ? -21.473 -4.979 13.606 1.00 94.12 127 LEU A CA 1
ATOM 987 C C . LEU A 1 127 ? -21.227 -6.167 12.669 1.00 94.12 127 LEU A C 1
ATOM 989 O O . LEU A 1 127 ? -21.658 -6.136 11.519 1.00 94.12 127 LEU A O 1
ATOM 993 N N . VAL A 1 128 ? -20.546 -7.216 13.130 1.00 94.56 128 VAL A N 1
ATOM 994 C CA . VAL A 1 128 ? -20.331 -8.445 12.352 1.00 94.56 128 VAL A CA 1
ATOM 995 C C . VAL A 1 128 ? -21.652 -9.176 12.113 1.00 94.56 128 VAL A C 1
ATOM 997 O O . VAL A 1 128 ? -21.893 -9.624 11.001 1.00 94.56 128 VAL A O 1
ATOM 1000 N N . GLU A 1 129 ? -22.519 -9.275 13.121 1.00 95.56 129 GLU A N 1
ATOM 1001 C CA . GLU A 1 129 ? -23.819 -9.949 13.006 1.00 95.56 129 GLU A CA 1
ATOM 1002 C C . GLU A 1 129 ? -24.816 -9.176 12.132 1.00 95.56 129 GLU A C 1
ATOM 1004 O O . GLU A 1 129 ? -25.683 -9.784 11.503 1.00 95.56 129 GLU A O 1
ATOM 1009 N N . ALA A 1 130 ? -24.688 -7.849 12.066 1.00 95.12 130 ALA A N 1
ATOM 1010 C CA . ALA A 1 130 ? -25.536 -6.995 11.240 1.00 95.12 130 ALA A CA 1
ATOM 1011 C C . ALA A 1 130 ? -25.167 -6.993 9.741 1.00 95.12 130 ALA A C 1
ATOM 1013 O O . ALA A 1 130 ? -25.967 -6.520 8.933 1.00 95.12 130 ALA A O 1
ATOM 1014 N N . HIS A 1 131 ? -23.993 -7.507 9.355 1.00 94.44 131 HIS A N 1
ATOM 1015 C CA . HIS A 1 131 ? -23.483 -7.443 7.979 1.00 94.44 131 HIS A CA 1
ATOM 1016 C C . HIS A 1 131 ? -23.123 -8.821 7.423 1.00 94.44 131 HIS A C 1
ATOM 1018 O O . HIS A 1 131 ? -22.915 -9.785 8.154 1.00 94.44 131 HIS A O 1
ATOM 1024 N N . THR A 1 132 ? -23.045 -8.928 6.093 1.00 94.56 132 THR A N 1
ATOM 1025 C CA . THR A 1 132 ? -22.724 -10.211 5.448 1.00 94.56 132 THR A CA 1
ATOM 1026 C C . THR A 1 132 ? -21.232 -10.507 5.543 1.00 94.56 132 THR A C 1
ATOM 1028 O O . THR A 1 132 ? -20.843 -11.649 5.778 1.00 94.56 132 THR A O 1
ATOM 1031 N N . THR A 1 133 ? -20.384 -9.495 5.332 1.00 92.06 133 THR A N 1
ATOM 1032 C CA . THR A 1 133 ? -18.929 -9.627 5.448 1.00 92.06 133 THR A CA 1
ATOM 1033 C C . THR A 1 133 ? -18.355 -8.429 6.191 1.00 92.06 133 THR A C 1
ATOM 1035 O O . THR A 1 133 ? -18.560 -7.288 5.795 1.00 92.06 133 THR A O 1
ATOM 1038 N N . THR A 1 134 ? -17.558 -8.686 7.227 1.00 92.50 134 THR A N 1
ATOM 1039 C CA . THR A 1 134 ? -16.900 -7.628 8.005 1.00 92.50 134 THR A CA 1
ATOM 1040 C C . THR A 1 134 ? -15.398 -7.880 8.084 1.00 92.50 134 THR A C 1
ATOM 1042 O O . THR A 1 134 ? -14.955 -8.948 8.506 1.00 92.50 134 THR A O 1
ATOM 1045 N N . LEU A 1 135 ? -14.607 -6.886 7.680 1.00 91.12 135 LEU A N 1
ATOM 1046 C CA . LEU A 1 135 ? -13.159 -6.824 7.847 1.00 91.12 135 LEU A CA 1
ATOM 1047 C C . LEU A 1 135 ? -12.830 -5.991 9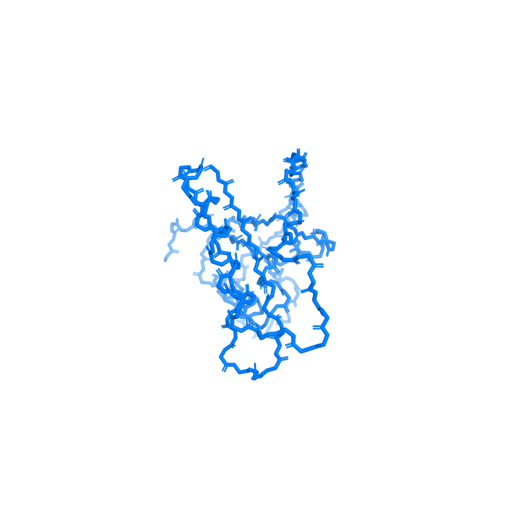.089 1.00 91.12 135 LEU A C 1
ATOM 1049 O O . LEU A 1 135 ? -13.143 -4.804 9.167 1.00 91.12 135 LEU A O 1
ATOM 1053 N N . VAL A 1 136 ? -12.166 -6.614 10.062 1.00 90.12 136 VAL A N 1
ATOM 1054 C CA . VAL A 1 136 ? -11.699 -5.943 11.281 1.00 90.12 136 VAL A CA 1
ATOM 1055 C C . VAL A 1 136 ? -10.188 -5.767 11.198 1.00 90.12 136 VAL A C 1
ATOM 1057 O O . VAL A 1 136 ? -9.442 -6.746 11.171 1.00 90.12 136 VAL A O 1
ATOM 1060 N N . PHE A 1 137 ? -9.730 -4.518 11.175 1.00 88.00 137 PHE A N 1
ATOM 1061 C CA . PHE A 1 137 ? -8.313 -4.176 11.193 1.00 88.00 137 PHE A CA 1
ATOM 1062 C C . PHE A 1 137 ? -7.869 -3.901 12.630 1.00 88.00 137 PHE A C 1
ATOM 1064 O O . PHE A 1 137 ? -8.326 -2.950 13.265 1.00 88.00 137 PHE A O 1
ATOM 1071 N N . ALA A 1 138 ? -6.944 -4.721 13.128 1.00 84.50 138 ALA A N 1
ATOM 1072 C CA . ALA A 1 138 ? -6.295 -4.532 14.419 1.00 84.50 138 ALA A CA 1
ATOM 1073 C C . ALA A 1 138 ? -4.801 -4.261 14.210 1.00 84.50 138 ALA A C 1
ATOM 1075 O O . ALA A 1 138 ? -4.106 -5.026 13.539 1.00 84.50 138 ALA A O 1
ATOM 1076 N N . ASN A 1 139 ? -4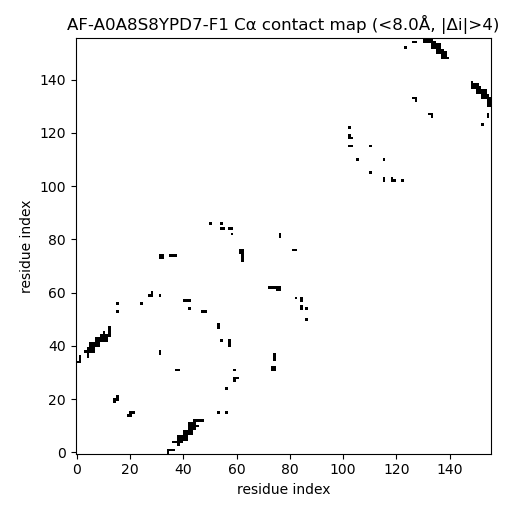.282 -3.186 14.802 1.00 79.06 139 ASN A N 1
ATOM 1077 C CA . ASN A 1 139 ? -2.849 -2.915 14.776 1.00 79.06 139 ASN A CA 1
ATOM 1078 C C . ASN A 1 139 ? -2.132 -3.776 15.828 1.00 79.06 139 ASN A C 1
ATOM 1080 O O . ASN A 1 139 ? -2.063 -3.415 17.000 1.00 79.06 139 ASN A O 1
ATOM 1084 N N . THR A 1 140 ? -1.609 -4.933 15.422 1.00 60.59 140 THR A N 1
ATOM 1085 C CA . THR A 1 140 ? -0.892 -5.856 16.314 1.00 60.59 140 THR A CA 1
ATOM 1086 C C . THR A 1 140 ? 0.605 -5.849 16.008 1.00 60.59 140 THR A C 1
ATOM 1088 O O . THR A 1 140 ? 1.135 -6.789 15.412 1.00 60.59 140 THR A O 1
ATOM 1091 N N . ARG A 1 141 ? 1.329 -4.796 16.404 1.00 50.34 141 ARG A N 1
ATOM 1092 C CA . ARG A 1 141 ? 2.791 -4.916 16.532 1.00 50.34 141 ARG A CA 1
ATOM 1093 C C . ARG A 1 141 ? 3.100 -5.684 17.827 1.00 50.34 141 ARG A C 1
ATOM 1095 O O . ARG A 1 141 ? 2.628 -5.256 18.876 1.00 50.34 141 ARG A O 1
ATOM 1102 N N . PRO A 1 142 ? 3.887 -6.779 17.800 1.00 47.50 142 PRO A N 1
ATOM 1103 C CA . PRO A 1 142 ? 4.241 -7.531 19.012 1.00 47.50 142 PRO A CA 1
ATOM 1104 C C . PRO A 1 142 ? 5.164 -6.781 19.986 1.00 47.50 142 PRO A C 1
ATOM 1106 O O . PRO A 1 142 ? 5.481 -7.316 21.044 1.00 47.50 142 PRO A O 1
ATOM 1109 N N . ASP A 1 143 ? 5.619 -5.581 19.627 1.00 45.50 143 ASP A N 1
ATOM 1110 C CA . ASP A 1 143 ? 6.719 -4.890 20.292 1.00 45.50 143 ASP A CA 1
ATOM 1111 C C . ASP A 1 143 ? 6.328 -3.445 20.616 1.00 45.50 143 ASP A C 1
ATOM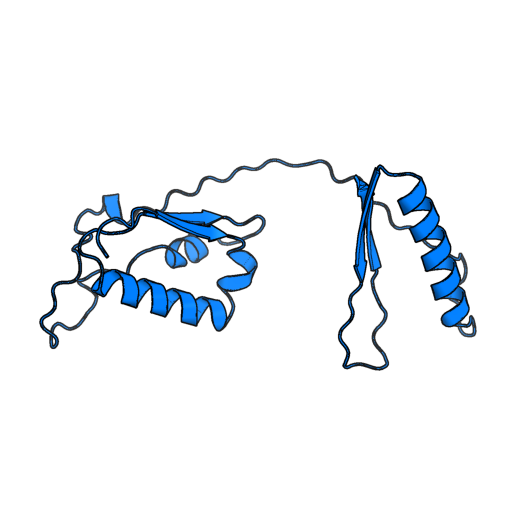 1113 O O . ASP A 1 143 ? 6.804 -2.495 20.009 1.00 45.50 143 ASP A O 1
ATOM 1117 N N . ASP A 1 144 ? 5.350 -3.290 21.509 1.00 43.31 144 ASP A N 1
ATOM 1118 C CA . ASP A 1 144 ? 5.330 -2.179 22.461 1.00 43.31 144 ASP A CA 1
ATOM 1119 C C . ASP A 1 144 ? 4.211 -2.390 23.480 1.00 43.31 144 ASP A C 1
ATOM 1121 O O . ASP A 1 144 ? 3.022 -2.326 23.171 1.00 43.31 144 ASP A O 1
ATOM 1125 N N . ARG A 1 145 ? 4.586 -2.613 24.740 1.00 41.56 145 ARG A N 1
ATOM 1126 C CA . ARG A 1 145 ? 3.653 -2.835 25.857 1.00 41.56 145 ARG A CA 1
ATOM 1127 C C . ARG A 1 145 ? 2.856 -1.584 26.269 1.00 41.56 145 ARG A C 1
ATOM 1129 O O . ARG A 1 145 ? 2.344 -1.564 27.381 1.00 41.56 145 ARG A O 1
ATOM 1136 N N . ASN A 1 146 ? 2.754 -0.553 25.423 1.00 42.66 146 ASN A N 1
ATOM 1137 C CA . ASN A 1 146 ? 2.154 0.727 25.814 1.00 42.66 146 ASN A CA 1
ATOM 1138 C C . ASN A 1 146 ? 1.507 1.570 24.697 1.00 42.66 146 ASN A C 1
ATOM 1140 O O . ASN A 1 146 ? 1.176 2.725 24.955 1.00 42.66 146 ASN A O 1
ATOM 1144 N N . HIS A 1 147 ? 1.287 1.042 23.489 1.00 44.22 147 HIS A N 1
ATOM 1145 C CA . HIS A 1 147 ? 0.600 1.808 22.440 1.00 44.22 147 HIS A CA 1
ATOM 1146 C C . HIS A 1 147 ? -0.882 1.430 22.334 1.00 44.22 147 HIS A C 1
ATOM 1148 O O . HIS A 1 147 ? -1.239 0.260 22.204 1.00 44.22 147 HIS A O 1
ATOM 1154 N N . HIS A 1 148 ? -1.742 2.448 22.416 1.00 50.28 148 HIS A N 1
ATOM 1155 C CA . HIS A 1 148 ? -3.188 2.329 22.271 1.00 50.28 148 HIS A CA 1
ATOM 1156 C C . HIS A 1 148 ? -3.541 1.757 20.893 1.00 50.28 148 HIS A C 1
ATOM 1158 O O . HIS A 1 148 ? -3.121 2.275 19.860 1.00 50.28 148 HIS A O 1
ATOM 1164 N N . SER A 1 149 ? -4.299 0.664 20.891 1.00 48.16 149 SER A N 1
ATOM 1165 C CA . SER A 1 149 ? -4.777 -0.001 19.685 1.00 48.16 149 SER A CA 1
ATOM 1166 C C . SER A 1 149 ? -5.927 0.796 19.068 1.00 48.16 149 SER A C 1
ATOM 1168 O O . SER A 1 149 ? -7.048 0.762 19.577 1.00 48.16 149 SER A O 1
ATOM 1170 N N . GLU A 1 150 ? -5.675 1.487 17.964 1.00 50.25 150 GLU A N 1
ATOM 1171 C CA . GLU A 1 150 ? -6.745 1.920 17.066 1.00 50.25 150 GLU A CA 1
ATOM 1172 C C . GLU A 1 150 ? -7.281 0.684 16.327 1.00 50.25 150 GLU A C 1
ATOM 1174 O O . GLU A 1 150 ? -6.512 -0.098 15.762 1.00 50.25 150 GLU A O 1
ATOM 1179 N N . THR A 1 151 ? -8.594 0.458 16.406 1.00 54.31 151 THR A N 1
ATOM 1180 C CA . THR A 1 151 ? -9.285 -0.638 15.710 1.00 54.31 151 THR A CA 1
ATOM 1181 C C . THR A 1 151 ? -10.233 -0.018 14.701 1.00 54.31 151 THR A C 1
ATOM 1183 O O . THR A 1 151 ? -11.103 0.761 15.082 1.00 54.31 151 THR A O 1
ATOM 1186 N N . PHE A 1 152 ? -10.061 -0.362 13.429 1.00 54.03 152 PHE A N 1
ATOM 1187 C CA . PHE A 1 152 ? -10.943 0.081 12.353 1.00 54.03 152 PHE A CA 1
ATOM 1188 C C . PHE A 1 152 ? -11.809 -1.101 11.927 1.00 54.03 152 PHE A C 1
ATOM 1190 O O . PHE A 1 152 ? -11.293 -2.183 11.639 1.00 54.03 152 PHE A O 1
ATOM 1197 N N . VAL A 1 153 ? -13.123 -0.907 11.906 1.00 58.19 153 VAL A N 1
ATOM 1198 C CA . VAL A 1 153 ? -14.090 -1.920 11.473 1.00 58.19 153 VAL A CA 1
ATOM 1199 C C . VAL A 1 153 ? -14.681 -1.453 10.156 1.00 58.19 153 VAL A C 1
ATOM 1201 O O . VAL A 1 153 ? -15.203 -0.346 10.076 1.00 58.19 153 VAL A O 1
ATOM 1204 N N . TYR A 1 154 ? -14.577 -2.289 9.129 1.00 50.19 154 TYR A N 1
ATOM 1205 C CA . TYR A 1 154 ? -15.175 -2.041 7.827 1.00 50.19 154 TYR A CA 1
ATOM 1206 C C . TYR A 1 154 ? -16.106 -3.200 7.482 1.00 50.19 154 TYR A C 1
ATOM 1208 O O . TYR A 1 154 ? -15.669 -4.349 7.441 1.00 50.19 154 TYR A O 1
ATOM 1216 N N . SER A 1 155 ? -17.382 -2.919 7.244 1.00 54.38 155 SER A N 1
ATOM 1217 C CA . SER A 1 155 ? -18.392 -3.921 6.899 1.00 54.38 155 SER A CA 1
ATOM 1218 C C . SER A 1 155 ? -19.002 -3.646 5.526 1.00 54.38 155 SER A C 1
ATOM 1220 O O . SER A 1 155 ? -19.148 -2.494 5.122 1.00 54.38 155 SER A O 1
ATOM 1222 N N . VAL A 1 156 ? -19.316 -4.719 4.795 1.00 51.00 156 VAL A N 1
ATOM 1223 C CA . VAL A 1 156 ? -19.937 -4.712 3.459 1.00 51.00 156 VAL A CA 1
ATOM 1224 C C . VAL A 1 156 ? -21.145 -5.642 3.445 1.00 51.00 156 VAL A C 1
ATOM 1226 O O . VAL A 1 156 ? -21.083 -6.748 4.044 1.00 51.00 156 VAL A O 1
#

Nearest PDB structures (foldseek):
  5v9x-assembly1_A  TM=8.917E-01  e=1.473E-03  Mycolicibacterium smegmatis

Solvent-accessible surface area (backbone atoms only — not comparable to full-atom values): 10463 Å² total; per-residue (Å²): 125,84,82,65,54,72,43,80,43,71,55,39,64,76,30,65,90,34,74,66,24,53,52,49,48,54,49,51,55,49,46,52,71,71,36,90,58,86,59,49,68,43,81,38,64,95,66,75,80,64,56,72,68,56,47,54,71,66,56,77,81,61,54,85,82,50,87,84,83,72,91,70,86,52,72,72,71,85,41,88,72,74,72,62,76,82,81,84,81,79,86,74,84,72,88,76,93,78,84,87,85,72,73,60,97,71,89,57,95,85,66,58,64,67,60,54,51,52,37,45,51,52,53,52,47,53,55,42,74,76,37,87,43,60,53,76,47,70,70,78,70,97,84,58,101,81,70,84,70,66,69,51,78,48,72,86

Secondary structure (DSSP, 8-state):
-----EEEE--HHHHTTSHHHHHHHHHHHHHHHH-SSPPEEEE--SS-SSHHHHHHTTSPPPGGGS-S-S-PPPP---STTTT----------PPP------S-S---TT--HHHHHHHHHHHHHHHHHHSS-EEEEE---SS-TT----EEEEE-

Sequence (156 aa):
MNDLQWLIIDEMHSLVPTKRGTHLALTMALLDTLIANPVQRLGISATMEPLEEVAKFLVPVKADDRDTEGGNPIPKFDDEESSTVHIAKVSGARELDLDIILPHPKFSEGFPLKKLLDHNVDIIKDLVEAHTTTLVFANTRPDDRNHHSETFVYSV

Radius of gyration: 24.23 Å; Cα contacts (8 Å, |Δi|>4): 124; chains: 1; bounding box: 58×30×66 Å